Protein AF-A0A356QJW5-F1 (afdb_monomer)

Sequence (101 aa):
KEEWTILNAAGFECDPNRDGTNSDGCVIINFAERKVLIAGMRYAGEMKKAMFSVQNFLLPASDVLPMHCSANVGEDGETCLFFGLSGTGKTTLSADQARFL

Nearest PDB structures (foldseek):
  1xkv-assembly1_B  TM=9.774E-01  e=1.284E-09  Thermus thermophilus HB8
  2pc9-assembly4_D  TM=9.802E-01  e=1.668E-09  Thermus thermophilus HB8
  2pc9-assembly2_B  TM=9.666E-01  e=1.371E-09  Thermus thermophilus HB8
  1xkv-assembly1_A  TM=9.833E-01  e=2.030E-09  Thermus thermophilus HB8
  2pc9-assembly3_C  TM=9.739E-01  e=3.907E-09  Thermus thermophilus HB8

pLDDT: mean 94.15, std 5.76, range [62.19, 98.25]

Foldseek 3Di:
DDDAEEAEALVQFDDCVVRVDPGRWDWDADPVNNYIYTHVHPDPVSVVVSVLVVCCVPQVVVVHHRDPWDWWAAPVRDIDTGDDDPPPCRVVVRPDPRTHD

Mean predicted aligned error: 4.25 Å

Structure (mmCIF, N/CA/C/O backbone):
data_AF-A0A356QJW5-F1
#
_entry.id   AF-A0A356QJW5-F1
#
loop_
_atom_site.group_PDB
_atom_site.id
_atom_site.type_symbol
_atom_site.label_atom_id
_a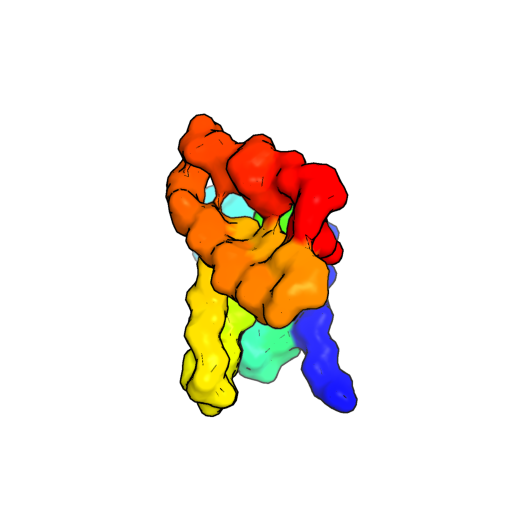tom_site.label_alt_id
_atom_site.label_comp_id
_atom_site.label_asym_id
_atom_site.label_entity_id
_atom_site.label_seq_id
_atom_site.pdbx_PDB_ins_code
_atom_site.Cartn_x
_atom_site.Cartn_y
_atom_site.Cartn_z
_atom_site.occupancy
_atom_site.B_iso_or_equiv
_atom_site.auth_seq_id
_atom_site.auth_comp_id
_atom_site.auth_asym_id
_atom_site.auth_atom_id
_atom_site.pdbx_PDB_model_num
ATOM 1 N N . LYS A 1 1 ? 0.651 -21.701 5.083 1.00 62.19 1 LYS A N 1
ATOM 2 C CA . LYS A 1 1 ? 0.095 -20.445 4.520 1.00 62.19 1 LYS A CA 1
ATOM 3 C C . LYS A 1 1 ? 0.986 -20.065 3.351 1.00 62.19 1 LYS A C 1
ATOM 5 O O . LYS A 1 1 ? 2.188 -20.137 3.543 1.00 62.19 1 LYS A O 1
ATOM 10 N N . GLU A 1 2 ? 0.450 -19.747 2.173 1.00 81.56 2 GLU A N 1
ATOM 11 C CA . GLU A 1 2 ? 1.319 -19.304 1.069 1.00 81.56 2 GLU A CA 1
ATOM 12 C C . GLU A 1 2 ? 1.654 -17.822 1.257 1.00 81.56 2 GLU A C 1
ATOM 14 O O . GLU A 1 2 ? 0.760 -16.998 1.475 1.00 81.56 2 GLU A O 1
ATOM 19 N N . GLU A 1 3 ? 2.944 -17.518 1.224 1.00 92.19 3 GLU A N 1
ATOM 20 C CA . GLU A 1 3 ? 3.506 -16.209 1.537 1.00 92.19 3 GLU A CA 1
ATOM 21 C C . GLU A 1 3 ? 3.591 -15.333 0.284 1.00 92.19 3 GLU A C 1
ATOM 23 O O . GLU A 1 3 ? 3.721 -15.829 -0.835 1.00 92.19 3 GLU A O 1
ATOM 28 N N . TRP A 1 4 ? 3.512 -14.017 0.476 1.00 96.19 4 TRP A N 1
ATOM 29 C CA . TRP A 1 4 ? 3.806 -13.051 -0.579 1.00 96.19 4 TRP A CA 1
ATOM 30 C C . TRP A 1 4 ? 5.302 -12.758 -0.607 1.00 96.19 4 TRP A C 1
ATOM 32 O O . TRP A 1 4 ? 5.903 -12.513 0.436 1.00 96.19 4 TRP A O 1
ATOM 42 N N . THR A 1 5 ? 5.890 -12.731 -1.801 1.00 97.25 5 THR A N 1
ATOM 43 C CA . THR A 1 5 ? 7.307 -12.392 -1.983 1.00 97.25 5 THR A CA 1
ATOM 44 C C . THR A 1 5 ? 7.446 -11.027 -2.644 1.00 97.25 5 THR A C 1
ATOM 46 O O . THR A 1 5 ? 6.871 -10.786 -3.704 1.00 97.25 5 THR A O 1
ATOM 49 N N . ILE A 1 6 ? 8.242 -10.137 -2.049 1.00 97.12 6 ILE A N 1
ATOM 50 C CA . ILE A 1 6 ? 8.611 -8.853 -2.655 1.00 97.12 6 ILE A CA 1
ATOM 51 C C . ILE A 1 6 ? 10.068 -8.933 -3.103 1.00 97.12 6 ILE A C 1
ATOM 53 O O . ILE A 1 6 ? 10.968 -9.100 -2.284 1.00 97.12 6 ILE A O 1
ATOM 57 N N . LEU A 1 7 ? 10.296 -8.786 -4.403 1.00 97.12 7 LEU A N 1
ATOM 58 C CA . LEU A 1 7 ? 11.615 -8.679 -5.010 1.00 97.12 7 LEU A CA 1
ATOM 59 C C . LEU A 1 7 ? 11.909 -7.200 -5.251 1.00 97.12 7 LEU A C 1
ATOM 61 O O . LEU A 1 7 ? 11.267 -6.565 -6.086 1.00 97.12 7 LEU A O 1
ATOM 65 N N . ASN A 1 8 ? 12.869 -6.652 -4.507 1.00 96.94 8 ASN A N 1
ATOM 66 C CA . ASN A 1 8 ? 13.295 -5.265 -4.653 1.00 96.94 8 ASN A CA 1
ATOM 67 C C . ASN A 1 8 ? 14.693 -5.197 -5.283 1.00 96.94 8 ASN A C 1
ATOM 69 O O . ASN A 1 8 ? 15.700 -5.448 -4.623 1.00 96.94 8 ASN A O 1
ATOM 73 N N . ALA A 1 9 ? 14.733 -4.831 -6.560 1.00 96.81 9 ALA A N 1
ATOM 74 C CA . ALA A 1 9 ? 15.927 -4.595 -7.355 1.00 96.81 9 ALA A CA 1
ATOM 75 C C . ALA A 1 9 ? 16.117 -3.087 -7.603 1.00 96.81 9 ALA A C 1
ATOM 77 O O . ALA A 1 9 ? 16.208 -2.636 -8.742 1.00 96.81 9 ALA A O 1
ATOM 78 N N . ALA A 1 10 ? 16.190 -2.287 -6.535 1.00 94.75 10 ALA A N 1
ATOM 79 C CA . ALA A 1 10 ? 16.307 -0.822 -6.601 1.00 94.75 10 ALA A CA 1
ATOM 80 C C . ALA A 1 10 ? 17.497 -0.289 -7.432 1.00 94.75 10 ALA A C 1
ATOM 82 O O . ALA A 1 10 ? 17.497 0.877 -7.825 1.00 94.75 10 ALA A O 1
ATOM 83 N N . GLY A 1 11 ? 18.533 -1.109 -7.644 1.00 95.81 11 GLY A N 1
ATOM 84 C CA . GLY A 1 11 ? 19.703 -0.773 -8.464 1.00 95.81 11 GLY A CA 1
ATOM 85 C C . GLY A 1 11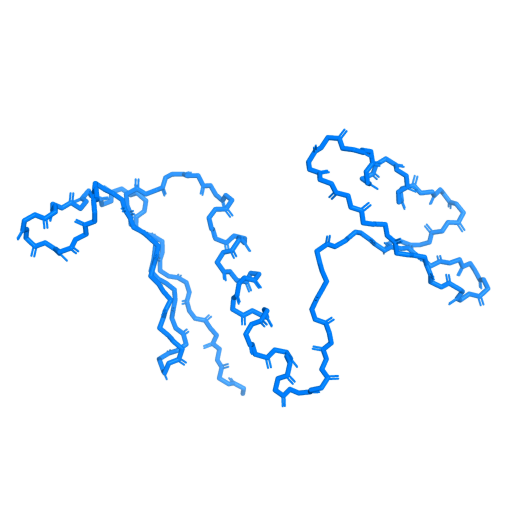 ? 19.618 -1.221 -9.926 1.00 95.81 11 GLY A C 1
ATOM 86 O O . GLY A 1 11 ? 20.521 -0.902 -10.689 1.00 95.81 11 GLY A O 1
ATOM 87 N N . PHE A 1 12 ? 18.585 -1.973 -10.309 1.00 97.06 12 PHE A N 1
ATOM 88 C CA . PHE A 1 12 ? 18.351 -2.362 -11.698 1.00 97.06 12 PHE A CA 1
ATOM 89 C C . PHE A 1 12 ? 17.716 -1.201 -12.457 1.0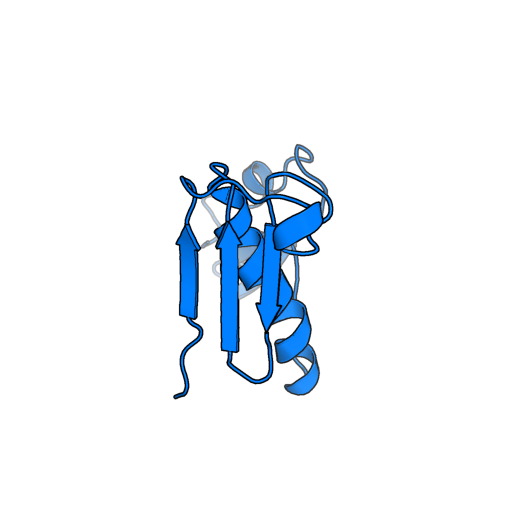0 97.06 12 PHE A C 1
ATOM 91 O O . PHE A 1 12 ? 16.795 -0.595 -11.931 1.00 97.06 12 PHE A O 1
ATOM 98 N N . GLU A 1 13 ? 18.158 -0.927 -13.679 1.00 96.75 13 GLU A N 1
ATOM 99 C CA . GLU A 1 13 ? 17.562 0.088 -14.550 1.00 96.75 13 GLU A CA 1
ATOM 100 C C . GLU A 1 13 ? 16.821 -0.612 -15.690 1.00 96.75 13 GLU A C 1
ATOM 102 O O . GLU A 1 13 ? 17.409 -1.410 -16.434 1.00 96.75 13 GLU A O 1
ATOM 107 N N . CYS A 1 14 ? 15.515 -0.365 -15.786 1.00 97.50 14 CYS A N 1
ATOM 108 C CA . CYS A 1 14 ? 14.708 -0.926 -16.859 1.00 97.50 14 CYS A CA 1
ATOM 109 C C . CYS A 1 14 ? 15.025 -0.219 -18.183 1.00 97.50 14 CYS A C 1
ATOM 111 O O . CYS A 1 14 ? 15.197 0.994 -18.233 1.00 97.50 14 CYS A O 1
ATOM 113 N N . ASP A 1 15 ? 15.055 -0.971 -19.275 1.00 98.00 15 ASP A N 1
ATOM 114 C CA . ASP A 1 15 ? 15.077 -0.413 -20.626 1.00 98.00 15 ASP A CA 1
ATOM 115 C C . ASP A 1 15 ? 13.683 -0.608 -21.237 1.00 98.00 15 ASP A C 1
ATOM 117 O O . ASP A 1 15 ? 13.306 -1.753 -21.502 1.00 98.00 15 ASP A O 1
ATOM 121 N N . PRO A 1 16 ? 12.913 0.469 -21.494 1.00 97.69 16 PRO A N 1
ATOM 122 C CA . PRO A 1 16 ? 11.565 0.376 -22.053 1.00 97.69 16 PRO A CA 1
ATOM 123 C C . PRO A 1 16 ? 11.454 -0.481 -23.320 1.00 97.69 16 PRO A C 1
ATOM 125 O O . PRO A 1 16 ? 10.475 -1.208 -23.485 1.00 97.69 16 PRO A O 1
ATOM 128 N N . ASN A 1 17 ? 12.456 -0.442 -24.204 1.00 97.62 17 ASN A N 1
ATOM 129 C CA . ASN A 1 17 ? 12.425 -1.189 -25.462 1.00 97.62 17 ASN A CA 1
ATOM 130 C C . ASN A 1 17 ? 12.721 -2.681 -25.257 1.00 97.62 17 ASN A C 1
ATOM 132 O O . ASN A 1 17 ? 12.184 -3.516 -25.983 1.00 97.62 17 ASN A O 1
ATOM 136 N N . ARG A 1 18 ? 13.579 -3.020 -24.287 1.00 98.00 18 ARG A N 1
ATOM 137 C CA . ARG A 1 18 ? 13.952 -4.406 -23.956 1.00 98.00 18 ARG A CA 1
ATOM 138 C C . ARG A 1 18 ? 12.921 -5.079 -23.051 1.00 98.00 18 ARG A C 1
ATOM 140 O O . ARG A 1 18 ? 12.570 -6.233 -23.277 1.00 98.00 18 ARG A O 1
ATOM 147 N N . ASP A 1 19 ? 12.477 -4.364 -22.023 1.00 97.56 19 ASP A N 1
ATOM 148 C CA . ASP A 1 19 ? 11.708 -4.902 -20.897 1.00 97.56 19 ASP A CA 1
ATOM 149 C C . ASP A 1 19 ? 10.198 -4.659 -21.041 1.00 97.56 19 ASP A C 1
ATOM 151 O O . ASP A 1 19 ? 9.405 -5.250 -20.308 1.00 97.56 19 ASP A O 1
ATOM 155 N N . GLY A 1 20 ? 9.783 -3.786 -21.968 1.00 97.31 20 GLY A N 1
ATOM 156 C CA . GLY A 1 20 ? 8.377 -3.423 -22.167 1.00 97.31 20 GLY A CA 1
ATOM 157 C C . GLY 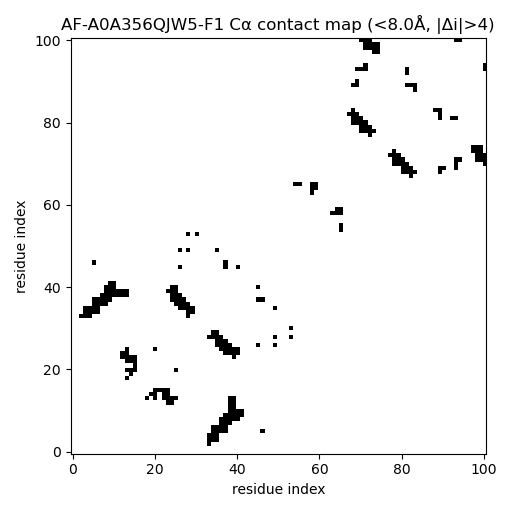A 1 20 ? 7.792 -2.571 -21.036 1.00 97.31 20 GLY A C 1
ATOM 158 O O . GLY A 1 20 ? 6.573 -2.518 -20.865 1.00 97.31 20 GLY A O 1
ATOM 159 N N . THR A 1 21 ? 8.640 -1.929 -20.232 1.00 97.50 21 THR A N 1
ATOM 160 C CA . THR A 1 21 ? 8.229 -0.990 -19.182 1.00 97.50 21 THR A CA 1
ATOM 161 C C . THR A 1 21 ? 7.982 0.406 -19.756 1.00 97.50 21 THR A C 1
ATOM 163 O O . THR A 1 21 ? 8.444 0.745 -20.840 1.00 97.50 21 THR A O 1
ATOM 166 N N . ASN A 1 22 ? 7.252 1.252 -19.023 1.00 96.50 22 ASN A N 1
ATOM 167 C CA . ASN A 1 22 ? 7.001 2.635 -19.449 1.00 96.50 22 ASN A CA 1
ATOM 168 C C . ASN A 1 22 ? 8.206 3.569 -19.215 1.00 96.50 22 ASN A C 1
ATOM 170 O O . ASN A 1 22 ? 8.333 4.592 -19.880 1.00 96.50 22 ASN A O 1
ATOM 174 N N . SER A 1 23 ? 9.067 3.246 -18.247 1.00 96.25 23 SER A N 1
ATOM 175 C CA . SER A 1 23 ? 10.283 4.002 -17.940 1.00 96.25 23 SER A CA 1
ATOM 176 C C . SER A 1 23 ? 11.396 3.077 -17.436 1.00 96.25 23 SER A C 1
ATOM 178 O O . SER A 1 23 ? 11.276 1.849 -17.485 1.00 96.25 23 SER A O 1
ATOM 180 N N . ASP A 1 24 ? 12.457 3.698 -16.932 1.00 96.31 24 ASP A N 1
ATOM 181 C CA . ASP A 1 24 ? 13.591 3.127 -16.200 1.00 96.31 24 ASP A CA 1
ATOM 182 C C . ASP A 1 24 ? 13.244 2.420 -14.874 1.00 96.31 24 ASP A C 1
ATOM 184 O O . ASP A 1 24 ? 14.098 1.745 -14.297 1.00 96.31 24 ASP A O 1
ATOM 188 N N . GLY A 1 25 ? 11.995 2.515 -14.408 1.00 96.81 25 GLY A N 1
ATOM 189 C CA . GLY A 1 25 ? 11.510 1.857 -13.201 1.00 96.81 25 GLY A CA 1
ATOM 190 C C . GLY A 1 25 ? 10.140 1.214 -13.384 1.00 96.81 25 GLY A C 1
ATOM 191 O O . GLY A 1 25 ? 9.345 1.593 -14.247 1.00 96.81 25 GLY A O 1
ATOM 192 N N . CYS A 1 26 ? 9.846 0.207 -12.562 1.00 97.25 26 CYS A N 1
ATOM 193 C CA . CYS A 1 26 ? 8.545 -0.451 -12.556 1.00 97.25 26 CYS A CA 1
ATOM 194 C C . CYS A 1 26 ? 8.166 -1.022 -11.183 1.00 97.25 26 CYS A C 1
ATOM 196 O O . CYS A 1 26 ? 9.014 -1.380 -10.361 1.00 97.25 26 CYS A O 1
ATOM 198 N N . VAL A 1 27 ? 6.853 -1.132 -10.968 1.00 97.69 27 VAL A N 1
ATOM 199 C CA . VAL A 1 27 ? 6.239 -1.910 -9.891 1.00 97.69 27 VAL A CA 1
ATOM 200 C C . VAL A 1 27 ? 5.226 -2.849 -10.538 1.00 97.69 27 VAL A C 1
ATOM 202 O O . VAL A 1 27 ? 4.270 -2.394 -11.163 1.00 97.69 27 VAL A O 1
ATOM 205 N N . ILE A 1 28 ? 5.441 -4.156 -10.417 1.00 97.56 28 ILE A N 1
ATOM 206 C CA . ILE A 1 28 ? 4.609 -5.192 -11.042 1.00 97.56 28 ILE A CA 1
ATOM 207 C C . ILE A 1 28 ? 4.066 -6.104 -9.948 1.00 97.56 28 ILE A C 1
ATOM 209 O O . ILE A 1 28 ? 4.822 -6.591 -9.109 1.00 97.56 28 ILE A O 1
ATOM 213 N N . ILE A 1 29 ? 2.757 -6.358 -9.967 1.00 98.25 29 ILE A N 1
ATOM 214 C CA . ILE A 1 29 ? 2.078 -7.252 -9.023 1.00 98.25 29 ILE A CA 1
ATOM 215 C C . ILE A 1 29 ? 1.551 -8.460 -9.797 1.00 98.25 29 ILE A C 1
ATOM 217 O O . ILE A 1 29 ? 0.702 -8.318 -10.674 1.00 98.25 29 ILE A O 1
ATOM 221 N N . ASN A 1 30 ? 2.034 -9.652 -9.453 1.00 97.69 30 ASN A N 1
ATOM 222 C CA . ASN A 1 30 ? 1.540 -10.917 -9.985 1.00 97.69 30 ASN A CA 1
ATOM 223 C C . ASN A 1 30 ? 0.765 -11.658 -8.887 1.00 97.69 30 ASN A C 1
ATOM 225 O O . ASN A 1 30 ? 1.358 -12.250 -7.985 1.00 97.69 30 ASN A O 1
ATOM 229 N N . PHE A 1 31 ? -0.567 -11.629 -8.971 1.00 96.25 31 PHE A N 1
ATOM 230 C CA . PHE A 1 31 ? -1.448 -12.289 -8.003 1.00 96.25 31 PHE A CA 1
ATOM 231 C C . PHE A 1 31 ? -1.421 -13.815 -8.093 1.00 96.25 31 PHE A C 1
ATOM 233 O O . PHE A 1 31 ? -1.520 -14.472 -7.059 1.00 96.25 31 PHE A O 1
ATOM 240 N N . ALA A 1 32 ? -1.251 -14.375 -9.294 1.00 95.62 32 ALA A N 1
ATOM 241 C CA . ALA A 1 32 ? -1.198 -15.823 -9.490 1.00 95.62 32 ALA A CA 1
ATOM 242 C C . ALA A 1 32 ? 0.038 -16.432 -8.813 1.00 95.62 32 ALA A C 1
ATOM 244 O O . ALA A 1 32 ? -0.053 -17.485 -8.191 1.00 95.62 32 ALA A O 1
ATOM 245 N N . GLU A 1 33 ? 1.176 -15.736 -8.876 1.00 96.81 33 GLU A N 1
ATOM 246 C CA . GLU A 1 33 ? 2.421 -16.169 -8.232 1.00 96.81 33 GLU A CA 1
ATOM 247 C C . GLU A 1 33 ? 2.655 -15.565 -6.840 1.00 96.81 33 GLU A C 1
ATOM 249 O O . GLU A 1 33 ? 3.658 -15.886 -6.206 1.00 96.81 33 GLU A O 1
ATOM 254 N N . ARG A 1 34 ? 1.767 -14.680 -6.365 1.00 97.12 34 ARG A N 1
ATOM 255 C CA . ARG A 1 34 ? 1.905 -13.931 -5.099 1.00 97.12 34 ARG A CA 1
ATOM 256 C C . ARG A 1 34 ? 3.236 -13.180 -4.987 1.00 97.12 34 ARG A C 1
ATOM 258 O O . ARG A 1 34 ? 3.914 -13.207 -3.956 1.00 97.12 34 ARG A O 1
ATOM 265 N N . LYS A 1 35 ? 3.617 -12.497 -6.067 1.00 97.94 35 LYS A N 1
ATOM 266 C CA . LYS A 1 35 ? 4.876 -11.750 -6.160 1.00 97.94 35 LYS A CA 1
ATOM 267 C C . LYS A 1 35 ? 4.648 -10.277 -6.443 1.00 97.94 35 LYS A C 1
ATOM 269 O O . LYS A 1 35 ? 3.749 -9.902 -7.193 1.00 97.94 35 LYS A O 1
ATOM 274 N N . VAL A 1 36 ? 5.531 -9.460 -5.889 1.00 98.19 36 VAL A N 1
ATOM 275 C CA . VAL A 1 36 ? 5.718 -8.062 -6.271 1.00 98.19 36 VAL A CA 1
ATOM 276 C C . VAL A 1 36 ? 7.153 -7.900 -6.757 1.00 98.19 36 VAL A C 1
ATOM 278 O O . VAL A 1 36 ? 8.080 -8.278 -6.045 1.00 98.19 36 VAL A O 1
ATOM 281 N N . LEU A 1 37 ? 7.344 -7.330 -7.944 1.00 97.88 37 LEU A N 1
ATOM 282 C CA . LEU A 1 37 ? 8.647 -6.888 -8.439 1.00 97.88 37 LEU A CA 1
ATOM 283 C C . LEU A 1 37 ? 8.707 -5.364 -8.385 1.00 97.88 37 LEU A C 1
ATOM 285 O O . LEU A 1 37 ? 7.809 -4.693 -8.886 1.00 97.88 37 LEU A O 1
ATOM 289 N N . ILE A 1 38 ? 9.774 -4.836 -7.797 1.00 98.00 38 ILE A N 1
ATOM 290 C CA . ILE A 1 38 ? 10.110 -3.415 -7.790 1.00 98.00 38 ILE A CA 1
ATOM 291 C C . ILE A 1 38 ? 11.510 -3.291 -8.385 1.00 98.00 38 ILE A C 1
ATOM 293 O O . ILE A 1 38 ? 12.460 -3.828 -7.816 1.00 98.00 38 ILE A O 1
ATOM 297 N N . ALA A 1 39 ? 11.645 -2.607 -9.516 1.00 97.81 39 ALA A N 1
ATOM 298 C CA . ALA A 1 39 ? 12.918 -2.397 -10.207 1.00 97.81 39 ALA A CA 1
ATOM 299 C C . ALA A 1 39 ? 13.082 -0.915 -10.569 1.00 97.81 39 ALA A C 1
ATOM 301 O O . ALA A 1 39 ? 12.086 -0.236 -10.802 1.00 97.81 39 ALA A O 1
ATOM 302 N N . GLY A 1 40 ? 14.308 -0.387 -10.543 1.00 96.00 40 GLY A N 1
ATOM 303 C CA . GLY A 1 40 ? 14.598 1.030 -10.841 1.00 96.00 40 GLY A CA 1
ATOM 304 C C . GLY A 1 40 ? 14.145 2.035 -9.785 1.00 96.00 40 GLY A C 1
ATOM 305 O O . GLY A 1 40 ? 14.417 3.226 -9.899 1.00 96.00 40 GLY A O 1
ATOM 306 N N . MET A 1 41 ? 13.492 1.578 -8.713 1.00 93.94 41 MET A N 1
ATOM 307 C CA . MET A 1 41 ? 12.871 2.449 -7.717 1.00 93.94 41 MET A CA 1
ATOM 308 C C . MET A 1 41 ? 13.619 2.399 -6.385 1.00 93.94 41 MET A C 1
ATOM 310 O O . MET A 1 41 ? 13.680 1.366 -5.720 1.00 93.94 41 MET A O 1
ATOM 314 N N . ARG A 1 42 ? 14.142 3.549 -5.943 1.00 91.94 42 ARG A N 1
ATOM 315 C CA . ARG A 1 42 ? 14.841 3.688 -4.646 1.00 91.94 42 ARG A CA 1
ATOM 316 C C . ARG A 1 42 ? 13.935 4.146 -3.505 1.00 91.94 42 ARG A C 1
ATOM 318 O O . ARG A 1 42 ? 14.353 4.176 -2.349 1.00 91.94 42 ARG A O 1
ATOM 325 N N . TYR A 1 43 ? 12.698 4.524 -3.812 1.00 93.62 43 TYR A N 1
ATOM 326 C CA . TYR A 1 43 ? 11.756 5.001 -2.812 1.00 93.62 43 TYR A CA 1
ATOM 327 C C . TYR A 1 43 ? 11.141 3.827 -2.037 1.00 93.62 43 TYR A C 1
ATOM 329 O O . TYR A 1 43 ? 10.348 3.054 -2.566 1.00 93.62 43 TYR A O 1
ATOM 337 N N . ALA A 1 44 ? 11.467 3.711 -0.746 1.00 91.31 44 ALA A N 1
ATOM 338 C CA . ALA A 1 44 ? 10.989 2.611 0.100 1.00 91.31 44 ALA A CA 1
ATOM 339 C C . ALA A 1 44 ? 9.454 2.552 0.242 1.00 91.31 44 ALA A C 1
ATOM 341 O O . ALA A 1 44 ? 8.898 1.496 0.553 1.00 91.31 44 ALA A O 1
ATOM 342 N N . GLY A 1 45 ? 8.756 3.669 0.000 1.00 93.25 45 GLY A N 1
ATOM 343 C CA . GLY A 1 45 ? 7.296 3.714 0.043 1.00 93.25 45 GLY A CA 1
ATOM 344 C C . GLY A 1 45 ? 6.622 2.820 -1.001 1.00 93.25 45 GLY A C 1
ATOM 345 O O . GLY A 1 45 ? 5.493 2.394 -0.756 1.00 93.25 45 GLY A O 1
ATOM 346 N N . GLU A 1 46 ? 7.316 2.455 -2.086 1.00 95.44 46 GLU A N 1
ATOM 347 C CA . GLU A 1 46 ? 6.789 1.537 -3.102 1.00 95.44 46 GLU A CA 1
ATOM 348 C C . GLU A 1 46 ? 6.486 0.152 -2.522 1.00 95.44 46 GLU A C 1
ATOM 350 O O . GLU A 1 46 ? 5.404 -0.384 -2.742 1.00 95.44 46 GLU A O 1
ATOM 355 N N . MET A 1 47 ? 7.369 -0.393 -1.674 1.00 95.00 47 MET A N 1
ATOM 356 C CA . MET A 1 47 ? 7.129 -1.683 -1.005 1.00 95.00 47 MET A CA 1
ATOM 357 C C . MET A 1 47 ? 5.860 -1.638 -0.145 1.00 95.00 47 M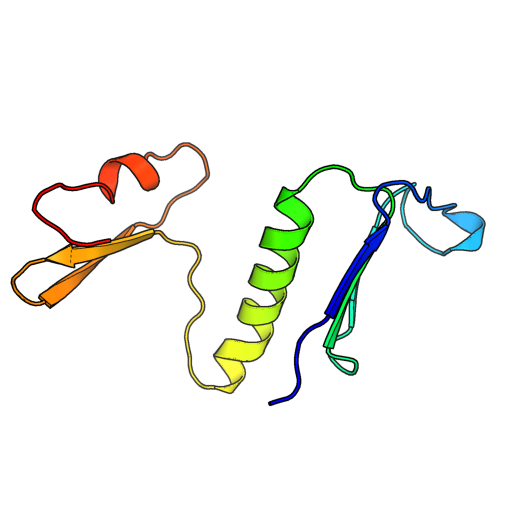ET A C 1
ATOM 359 O O . MET A 1 47 ? 5.011 -2.531 -0.213 1.00 95.00 47 MET A O 1
ATOM 363 N N . LYS A 1 48 ? 5.698 -0.558 0.633 1.00 94.62 48 LYS A N 1
ATOM 364 C CA . LYS A 1 48 ? 4.519 -0.345 1.483 1.00 94.62 48 LYS A CA 1
ATOM 365 C C . LYS A 1 48 ? 3.244 -0.251 0.645 1.00 94.62 48 LYS A C 1
ATOM 367 O O . LYS A 1 48 ? 2.234 -0.865 0.988 1.00 94.62 48 LYS A O 1
ATOM 372 N N . LYS A 1 49 ? 3.259 0.545 -0.426 1.00 95.56 49 LYS A N 1
ATOM 373 C CA . LYS A 1 49 ? 2.076 0.7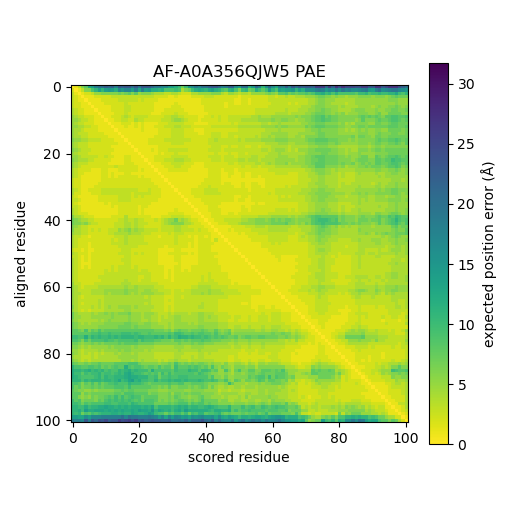90 -1.260 1.00 95.56 49 LYS A CA 1
ATOM 374 C C . L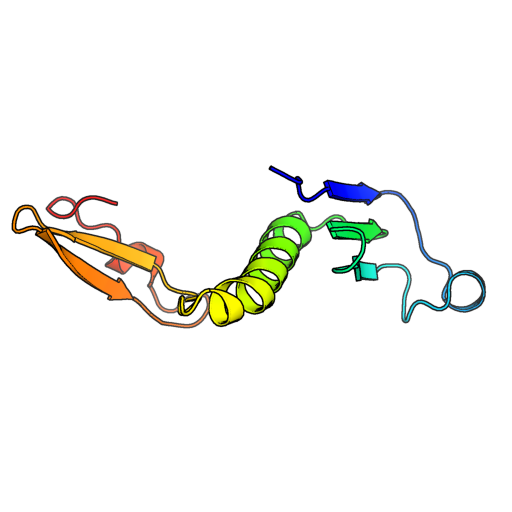YS A 1 49 ? 1.718 -0.400 -2.145 1.00 95.56 49 LYS A C 1
ATOM 376 O O . LYS A 1 49 ? 0.526 -0.656 -2.314 1.00 95.56 49 LYS A O 1
ATOM 381 N N . ALA A 1 50 ? 2.694 -1.176 -2.607 1.00 97.00 50 ALA A N 1
ATOM 382 C CA . ALA A 1 50 ? 2.445 -2.416 -3.331 1.00 97.00 50 ALA A CA 1
ATOM 383 C C . ALA A 1 50 ? 1.699 -3.432 -2.455 1.00 97.00 50 ALA A C 1
ATOM 385 O O . ALA A 1 50 ? 0.632 -3.902 -2.844 1.00 97.00 50 ALA A O 1
ATOM 386 N N . MET A 1 51 ? 2.166 -3.693 -1.227 1.00 96.38 51 MET A N 1
ATOM 387 C CA . MET A 1 51 ? 1.458 -4.617 -0.328 1.00 96.38 51 MET A CA 1
ATOM 388 C C . MET A 1 51 ? 0.110 -4.090 0.150 1.00 96.38 51 MET A C 1
ATOM 390 O O . MET A 1 51 ? -0.824 -4.870 0.337 1.00 96.38 51 MET A O 1
ATOM 394 N N . PHE A 1 52 ? -0.028 -2.774 0.319 1.00 96.88 52 PHE A N 1
ATOM 395 C CA . PHE A 1 52 ? -1.340 -2.186 0.557 1.00 96.88 52 PHE A CA 1
ATOM 396 C C . PHE A 1 52 ? -2.287 -2.458 -0.622 1.00 96.88 52 PHE A C 1
ATOM 398 O O . PHE A 1 52 ? -3.422 -2.869 -0.408 1.00 96.88 52 PHE A O 1
ATOM 405 N N . SER A 1 53 ? -1.820 -2.310 -1.863 1.00 97.69 53 SER A N 1
ATOM 406 C CA . SER A 1 53 ? -2.611 -2.594 -3.071 1.00 97.69 53 SER A CA 1
ATOM 407 C C . SER A 1 53 ? -2.992 -4.073 -3.178 1.00 97.69 53 SER A C 1
ATOM 409 O O . SER A 1 53 ? -4.143 -4.387 -3.467 1.00 97.69 53 SER A O 1
ATOM 411 N N . VAL A 1 54 ? -2.067 -4.981 -2.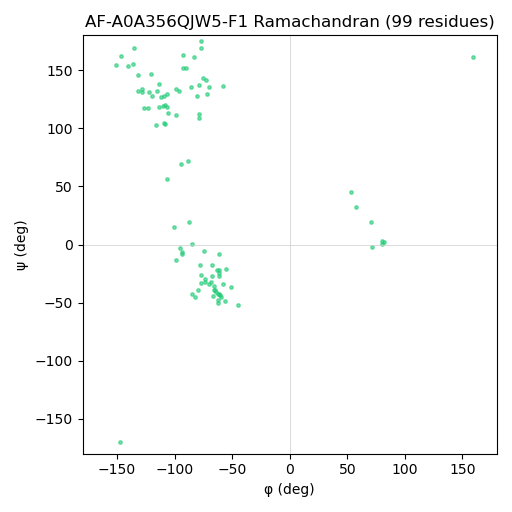847 1.00 97.38 54 VAL A N 1
ATOM 412 C CA . VAL A 1 54 ? -2.342 -6.424 -2.751 1.00 97.38 54 VAL A CA 1
ATOM 413 C C . VAL A 1 54 ? -3.482 -6.707 -1.770 1.00 97.38 54 VAL A C 1
ATOM 415 O O . VAL A 1 54 ? -4.429 -7.412 -2.112 1.00 97.38 54 VAL A O 1
ATOM 418 N N . GLN A 1 55 ? -3.433 -6.133 -0.565 1.00 96.69 55 GLN A N 1
ATOM 419 C CA . GLN A 1 55 ? -4.494 -6.323 0.427 1.00 96.69 55 GLN A CA 1
ATOM 420 C C . GLN A 1 55 ? -5.826 -5.714 -0.016 1.00 96.69 55 GLN A C 1
ATOM 422 O O . GLN A 1 55 ? -6.867 -6.316 0.229 1.00 96.69 55 GLN A O 1
ATOM 427 N N . ASN A 1 56 ? -5.803 -4.577 -0.719 1.00 97.56 56 ASN A N 1
ATOM 428 C CA . ASN A 1 56 ? -7.023 -3.991 -1.275 1.00 97.56 56 ASN A CA 1
ATOM 429 C C . ASN A 1 56 ? -7.719 -4.906 -2.292 1.00 97.56 56 ASN A C 1
ATOM 431 O O . ASN A 1 56 ? -8.930 -4.817 -2.444 1.00 97.56 56 ASN A O 1
ATOM 435 N N . PHE A 1 57 ? -6.976 -5.786 -2.965 1.00 96.50 57 PHE A N 1
ATOM 436 C CA . PHE A 1 57 ? -7.543 -6.773 -3.881 1.00 96.50 57 PHE A CA 1
ATOM 437 C C . PHE A 1 57 ? -8.011 -8.051 -3.166 1.00 96.50 57 PHE A C 1
ATOM 439 O O . PHE A 1 57 ? -9.080 -8.570 -3.470 1.00 96.50 57 PHE A O 1
ATOM 446 N N . LEU A 1 58 ? -7.229 -8.564 -2.209 1.00 95.69 58 LEU A N 1
ATOM 447 C CA . LEU A 1 58 ? -7.509 -9.854 -1.563 1.00 95.69 58 LEU A CA 1
ATOM 448 C C . LEU A 1 58 ? -8.582 -9.788 -0.468 1.00 95.69 58 LEU A C 1
ATOM 450 O O . LEU A 1 58 ? -9.374 -10.719 -0.334 1.00 95.69 58 LEU A O 1
ATOM 454 N N . LEU A 1 59 ? -8.595 -8.723 0.338 1.00 96.94 59 LEU A N 1
ATOM 455 C CA . LEU A 1 59 ? -9.487 -8.616 1.498 1.00 96.94 59 LEU A CA 1
ATOM 456 C C . LEU A 1 59 ? -10.978 -8.570 1.124 1.00 96.94 59 LEU A C 1
ATOM 458 O O . LEU A 1 59 ? -11.745 -9.273 1.783 1.00 96.94 59 LEU A O 1
ATOM 462 N N . PRO A 1 60 ? -11.407 -7.876 0.048 1.00 97.88 60 PRO A N 1
ATOM 463 C CA . PRO A 1 60 ? -12.806 -7.907 -0.375 1.00 97.88 60 PRO A CA 1
ATOM 464 C C . PRO A 1 60 ? -13.332 -9.312 -0.688 1.00 97.88 60 PRO A C 1
ATOM 466 O O . PRO A 1 60 ? -14.483 -9.612 -0.393 1.00 97.88 60 PRO A O 1
ATOM 469 N N . ALA A 1 61 ? -12.496 -10.212 -1.220 1.00 96.19 61 ALA A N 1
ATOM 470 C CA . ALA A 1 61 ? -12.891 -11.603 -1.465 1.00 96.19 61 ALA A CA 1
ATOM 471 C C . ALA A 1 61 ? -13.143 -12.397 -0.168 1.00 96.19 61 ALA A C 1
ATOM 473 O O . ALA A 1 61 ? -13.777 -13.448 -0.201 1.00 96.19 61 ALA A O 1
ATOM 474 N N . SER A 1 62 ? -12.646 -11.895 0.966 1.00 96.25 62 SER A N 1
ATOM 475 C CA . SER A 1 62 ? -12.898 -12.429 2.309 1.00 96.25 62 SER A CA 1
ATOM 476 C C . SER A 1 62 ? -13.967 -11.633 3.071 1.00 96.25 62 SER A C 1
ATOM 478 O O . SER A 1 62 ? -14.044 -11.769 4.287 1.00 96.25 62 SER A O 1
ATOM 480 N N . ASP A 1 63 ? -14.748 -10.789 2.383 1.00 97.50 63 ASP A N 1
ATOM 481 C CA . ASP A 1 63 ? -15.754 -9.889 2.972 1.00 97.50 63 ASP A CA 1
ATOM 482 C C . ASP A 1 63 ? -15.176 -8.913 4.021 1.00 97.50 63 ASP A C 1
ATOM 484 O O . ASP A 1 63 ? -15.814 -8.539 5.003 1.00 97.50 63 ASP A O 1
ATOM 488 N N . VAL A 1 64 ? -13.919 -8.496 3.823 1.00 98.06 64 VAL A N 1
ATOM 489 C CA . VAL A 1 64 ? -13.232 -7.515 4.675 1.00 98.06 64 VAL A CA 1
ATOM 490 C C . VAL A 1 64 ? -13.011 -6.228 3.889 1.00 98.06 64 VAL A C 1
ATOM 492 O O . VAL A 1 64 ? -12.409 -6.252 2.816 1.00 98.06 64 VAL A O 1
ATOM 495 N N . LEU A 1 65 ? -13.442 -5.088 4.443 1.00 97.44 65 LEU A N 1
ATOM 496 C CA . LEU A 1 65 ? -13.211 -3.762 3.864 1.00 97.44 65 LEU A CA 1
ATOM 497 C C . LEU A 1 65 ? -11.774 -3.280 4.154 1.00 97.44 65 LEU A C 1
ATOM 499 O O . LEU A 1 65 ? -11.470 -2.925 5.296 1.00 97.44 65 LEU A O 1
ATOM 503 N N . PRO A 1 66 ? -10.876 -3.212 3.154 1.00 97.38 66 PRO A N 1
ATOM 504 C CA . PRO A 1 66 ? -9.570 -2.585 3.321 1.00 97.38 66 PRO A CA 1
ATOM 505 C C . PRO A 1 66 ? -9.720 -1.062 3.461 1.00 97.38 66 PRO A C 1
ATOM 507 O O . PRO A 1 66 ? -10.446 -0.423 2.700 1.00 97.38 66 PRO A O 1
ATOM 510 N N . MET A 1 67 ? -9.010 -0.450 4.415 1.00 96.31 67 MET A N 1
ATOM 511 C CA . MET A 1 67 ? -9.119 0.989 4.689 1.00 96.31 67 MET A CA 1
ATOM 512 C C . MET A 1 67 ? -7.750 1.672 4.702 1.00 96.31 67 MET A C 1
ATOM 514 O O . MET A 1 67 ? -6.801 1.200 5.324 1.00 96.31 67 MET A O 1
ATOM 518 N N . HIS A 1 68 ? -7.646 2.823 4.029 1.00 95.12 68 HIS A N 1
ATOM 519 C CA . HIS A 1 68 ? -6.481 3.711 4.114 1.00 95.12 68 HIS A CA 1
ATOM 520 C C . HIS A 1 68 ? -6.722 4.803 5.168 1.00 95.12 68 HIS A C 1
ATOM 522 O O . HIS A 1 68 ? -6.888 5.980 4.842 1.00 95.12 68 HIS A O 1
ATOM 528 N N . CYS A 1 69 ? -6.757 4.407 6.436 1.00 94.50 69 CYS A N 1
ATOM 529 C CA . CYS A 1 69 ? -6.980 5.296 7.575 1.00 94.50 69 CYS A CA 1
ATOM 530 C C . CYS A 1 69 ? -5.992 4.986 8.708 1.00 94.50 69 CYS A C 1
ATOM 532 O O . CYS A 1 69 ? -5.282 3.981 8.664 1.00 94.50 69 CYS A O 1
ATOM 534 N N . SER A 1 70 ? -5.927 5.860 9.711 1.00 93.69 70 SER A N 1
ATOM 535 C CA . SER A 1 70 ? -5.465 5.461 11.046 1.00 93.69 70 SER A CA 1
ATOM 536 C C . SER A 1 70 ? -6.665 5.055 11.903 1.00 93.69 70 SER A C 1
ATOM 538 O O . SER A 1 70 ? -7.811 5.360 11.560 1.00 93.69 70 SER A O 1
ATOM 540 N N . ALA A 1 71 ? -6.402 4.343 12.993 1.00 94.81 71 ALA A N 1
ATOM 541 C CA . ALA A 1 71 ? -7.400 3.925 13.966 1.00 94.81 71 ALA A CA 1
ATOM 542 C C . ALA A 1 71 ? -6.816 4.044 15.378 1.00 94.81 71 ALA A C 1
ATOM 544 O O . ALA A 1 71 ? -5.598 3.968 15.532 1.00 94.81 71 ALA A O 1
ATOM 545 N N . ASN A 1 72 ? -7.670 4.238 16.379 1.00 95.12 72 ASN A N 1
ATOM 546 C CA . ASN A 1 72 ? -7.320 4.095 17.794 1.00 95.12 72 ASN A CA 1
ATOM 547 C C . ASN A 1 72 ? -8.528 3.577 18.594 1.00 95.12 72 ASN A C 1
ATOM 549 O O . ASN A 1 72 ? -9.672 3.658 18.131 1.00 95.12 72 ASN A O 1
ATOM 553 N N . VAL A 1 73 ? -8.280 3.056 19.795 1.00 96.19 73 VAL A N 1
ATOM 554 C CA . VAL A 1 73 ? -9.296 2.417 20.645 1.00 96.19 73 VAL A CA 1
ATOM 555 C C . VAL A 1 73 ? -9.270 3.025 22.046 1.00 96.19 73 VAL A C 1
ATOM 557 O O . VAL A 1 73 ? -8.202 3.186 22.626 1.00 96.19 73 VAL A O 1
ATOM 560 N N . GLY A 1 74 ? -10.430 3.401 22.583 1.00 93.69 74 GLY A N 1
ATOM 561 C CA . GLY A 1 74 ? -10.546 3.905 23.957 1.00 93.69 74 GLY A CA 1
ATOM 562 C C . GLY A 1 74 ? -10.482 2.786 24.998 1.00 93.69 74 GLY A C 1
ATOM 563 O O . GLY A 1 74 ? -10.580 1.608 24.661 1.00 93.69 74 GLY A O 1
ATOM 564 N N . GLU A 1 75 ? -10.351 3.135 26.280 1.00 91.75 75 GLU A N 1
ATOM 565 C CA . GLU A 1 75 ? -10.445 2.155 27.382 1.00 91.75 75 GLU A CA 1
ATOM 566 C C . GLU A 1 75 ? -11.817 1.462 27.454 1.00 91.75 75 GLU A C 1
ATOM 568 O O . GLU A 1 75 ? -11.929 0.336 27.934 1.00 91.75 75 GLU A O 1
ATOM 573 N N . ASP A 1 76 ? -12.852 2.116 26.930 1.00 92.81 76 ASP A N 1
ATOM 574 C CA . ASP A 1 76 ? -14.208 1.590 26.750 1.00 92.81 76 ASP A CA 1
ATOM 575 C C . ASP A 1 76 ? -14.340 0.592 25.583 1.00 92.81 76 ASP A C 1
ATOM 577 O O . ASP A 1 76 ? -15.392 -0.023 25.408 1.00 92.81 76 ASP A O 1
ATOM 581 N N . GLY A 1 77 ? -13.278 0.401 24.794 1.00 92.38 77 GLY A N 1
ATOM 582 C CA . GLY A 1 77 ? -13.265 -0.461 23.615 1.00 92.38 77 GLY A CA 1
ATOM 583 C C . GLY A 1 77 ? -13.840 0.188 22.353 1.00 92.38 77 GLY A C 1
ATOM 584 O O . GLY A 1 77 ? -13.879 -0.461 21.304 1.00 92.38 77 GLY A O 1
ATOM 585 N N . GLU A 1 78 ? -14.258 1.456 22.398 1.00 95.19 78 GLU A N 1
ATOM 586 C CA . GLU A 1 78 ? -14.780 2.139 21.217 1.00 95.19 78 GLU A CA 1
ATOM 587 C C . GLU A 1 78 ? -13.653 2.440 20.228 1.00 95.19 78 GLU A C 1
ATOM 589 O O . GLU A 1 78 ? -12.632 3.032 20.584 1.00 95.19 78 GLU A O 1
ATOM 594 N N . THR A 1 79 ? -13.837 2.065 18.960 1.00 95.25 79 THR A N 1
AT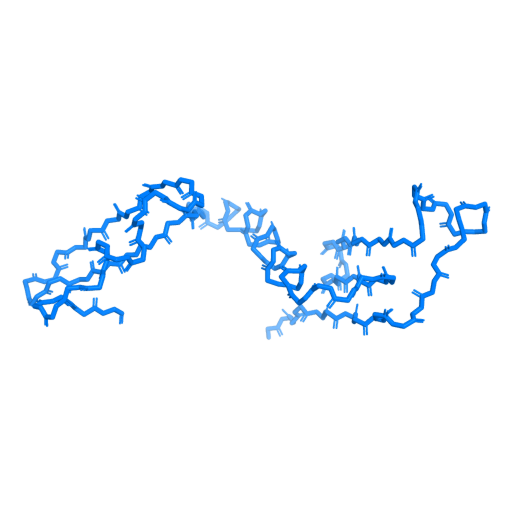OM 595 C CA . THR A 1 79 ? -12.857 2.301 17.889 1.00 95.25 79 THR A CA 1
ATOM 596 C C . THR A 1 79 ? -13.204 3.563 17.107 1.00 95.25 79 THR A C 1
ATOM 598 O O . THR A 1 79 ? -14.333 3.720 16.649 1.00 95.25 79 THR A O 1
ATOM 601 N N . CYS A 1 80 ? -12.217 4.430 16.881 1.00 95.81 80 CYS A N 1
ATOM 602 C CA . CYS A 1 80 ? -12.351 5.597 16.012 1.00 95.81 80 CYS A CA 1
ATOM 603 C C . CYS A 1 80 ? -11.454 5.450 14.778 1.00 95.81 80 CYS A C 1
ATOM 605 O O . CYS A 1 80 ? -10.306 5.017 14.890 1.00 95.81 80 CYS A O 1
ATOM 607 N N . LEU A 1 81 ? -11.975 5.815 13.603 1.00 96.19 81 LEU A N 1
ATOM 608 C CA . LEU A 1 81 ? -11.277 5.735 12.319 1.00 96.19 81 LEU A CA 1
ATOM 609 C C . LEU A 1 81 ? -11.060 7.134 11.741 1.00 96.19 81 LEU A C 1
ATOM 611 O O . LEU A 1 81 ? -11.992 7.929 11.633 1.00 96.19 81 LEU A O 1
ATOM 615 N N . PHE A 1 82 ? -9.836 7.413 11.296 1.00 95.56 82 PHE A N 1
ATOM 616 C CA . PHE A 1 82 ? -9.432 8.729 10.805 1.00 95.56 82 PHE A CA 1
ATOM 617 C C . PHE A 1 82 ? -9.050 8.653 9.327 1.00 95.56 82 PHE A C 1
ATOM 619 O O . PHE A 1 82 ? -7.953 8.214 8.959 1.00 95.56 82 PHE A O 1
ATOM 626 N N . PHE A 1 83 ? -9.952 9.106 8.460 1.00 95.50 83 PHE A N 1
ATOM 627 C CA . PHE A 1 83 ? -9.711 9.214 7.022 1.00 95.50 83 PHE A CA 1
ATOM 628 C C . PHE A 1 83 ? -9.197 10.603 6.644 1.00 95.50 83 PHE A C 1
ATOM 630 O O . PHE A 1 83 ? -9.481 11.601 7.299 1.00 95.50 83 PHE A O 1
ATOM 637 N N . GLY A 1 84 ? -8.423 10.674 5.563 1.00 92.50 84 GLY A N 1
ATOM 638 C CA . GLY A 1 84 ? -7.869 11.933 5.072 1.00 92.50 84 GLY A CA 1
ATOM 639 C C . GLY A 1 84 ? -6.653 11.743 4.172 1.00 92.50 84 GLY A C 1
ATOM 640 O O . GLY A 1 84 ? -5.994 10.699 4.185 1.00 92.50 84 GLY A O 1
ATOM 641 N N . LEU A 1 85 ? -6.320 12.765 3.390 1.00 91.00 85 LEU A N 1
ATOM 642 C CA . LEU A 1 85 ? -5.162 12.755 2.494 1.00 91.00 85 LEU A CA 1
ATOM 643 C C . LEU A 1 85 ? -3.843 12.983 3.250 1.00 91.00 85 LEU A C 1
ATOM 645 O O . LEU A 1 85 ? -3.809 13.157 4.471 1.00 91.00 85 LEU A O 1
ATOM 649 N N . SER A 1 86 ? -2.715 12.899 2.544 1.00 81.38 86 SER A N 1
ATOM 650 C CA . SER A 1 86 ? -1.420 13.242 3.143 1.00 81.38 86 SER A CA 1
ATOM 651 C C . SER A 1 86 ? -1.444 14.688 3.649 1.00 81.38 86 SER A C 1
ATOM 653 O O . SER A 1 86 ? -1.976 15.563 2.974 1.00 81.38 86 SER A O 1
ATOM 655 N N . GLY A 1 87 ? -0.911 14.930 4.848 1.00 85.75 87 GLY A N 1
ATOM 656 C CA . GLY A 1 87 ? -0.875 16.267 5.451 1.00 85.75 87 GLY A CA 1
ATOM 657 C C . GLY A 1 87 ? -2.172 16.744 6.120 1.00 85.75 87 GLY A C 1
ATOM 658 O O . GLY A 1 87 ? -2.172 17.824 6.691 1.00 85.75 87 GLY A O 1
ATOM 659 N N . THR A 1 88 ? -3.256 15.958 6.140 1.00 90.94 88 THR A N 1
ATOM 660 C CA . THR A 1 88 ? -4.537 16.376 6.759 1.00 90.94 88 THR A CA 1
ATOM 661 C C . THR A 1 88 ? -4.644 16.071 8.262 1.00 90.94 88 THR A C 1
ATOM 663 O O . THR A 1 88 ? -5.743 15.949 8.789 1.00 90.94 88 THR A O 1
ATOM 666 N N . GLY A 1 89 ? -3.522 15.854 8.954 1.00 90.31 89 GLY A N 1
ATOM 667 C CA . GLY A 1 89 ? -3.506 15.658 10.410 1.00 90.31 89 GLY A CA 1
ATOM 668 C C . GLY A 1 89 ? -3.879 14.263 10.932 1.00 90.31 89 GLY A C 1
ATOM 669 O O . GLY A 1 89 ? -3.856 14.083 12.142 1.00 90.31 89 GLY A O 1
ATOM 670 N N . LYS A 1 90 ? -4.152 13.259 10.076 1.00 93.44 90 LYS A N 1
ATOM 671 C CA . LYS A 1 90 ? -4.515 11.884 10.509 1.00 93.44 90 LYS A CA 1
ATOM 672 C C . LYS A 1 90 ? -3.632 11.341 11.637 1.00 93.44 90 LYS A C 1
ATOM 674 O O . LYS A 1 90 ? -4.152 10.908 12.652 1.00 93.44 90 LYS A O 1
ATOM 679 N N . THR A 1 91 ? -2.310 11.385 11.454 1.00 88.50 91 THR A N 1
ATOM 680 C CA . THR A 1 91 ? -1.336 10.862 12.424 1.00 88.50 91 THR A CA 1
ATOM 681 C C . THR A 1 91 ? -1.402 11.602 13.754 1.00 88.50 91 THR A C 1
ATOM 683 O O . THR A 1 91 ? -1.353 10.975 14.803 1.00 88.50 91 THR A O 1
ATOM 686 N N . THR A 1 92 ? -1.524 12.930 13.703 1.00 91.31 92 THR A N 1
ATOM 687 C CA . THR A 1 92 ? -1.607 13.776 14.896 1.00 91.31 92 THR A CA 1
ATOM 688 C C . THR A 1 92 ? -2.902 13.521 15.656 1.00 91.31 92 THR A C 1
ATOM 690 O O . THR A 1 92 ? -2.867 13.374 16.868 1.00 91.31 92 THR A O 1
ATOM 693 N N . LEU A 1 93 ? -4.031 13.422 14.952 1.00 90.38 93 LEU A N 1
ATOM 694 C CA . LEU A 1 93 ? -5.348 13.236 15.564 1.00 90.38 93 LEU A CA 1
ATOM 695 C C . LEU A 1 93 ? -5.564 11.821 16.113 1.00 90.38 93 LEU A C 1
ATOM 697 O O . LEU A 1 93 ? -6.292 11.659 17.083 1.00 90.38 93 LEU A O 1
ATOM 701 N N . SER A 1 94 ? -4.939 10.799 15.520 1.00 90.75 94 SER A N 1
ATOM 702 C CA . SER A 1 94 ? -5.040 9.431 16.039 1.00 90.75 94 SER A CA 1
ATOM 703 C C . SER A 1 94 ? -4.145 9.167 17.254 1.00 90.75 94 SER A C 1
ATOM 705 O O . SER A 1 94 ? -4.370 8.186 17.956 1.00 90.75 94 SER A O 1
ATOM 707 N N . ALA A 1 95 ? -3.134 10.007 17.501 1.00 90.69 95 ALA A N 1
ATOM 708 C CA . ALA A 1 95 ? -2.177 9.851 18.595 1.00 90.69 95 ALA A CA 1
ATOM 709 C C . ALA A 1 95 ? -2.673 10.538 19.881 1.00 90.69 95 ALA A C 1
ATOM 711 O O . ALA A 1 95 ? -2.161 11.581 20.285 1.00 90.69 95 ALA A O 1
ATOM 712 N N . ASP A 1 96 ? -3.684 9.944 20.508 1.00 89.38 96 ASP A N 1
ATOM 713 C CA . ASP A 1 96 ? -4.258 10.394 21.779 1.00 89.38 96 ASP A CA 1
ATOM 714 C C . ASP A 1 96 ? -3.690 9.554 22.937 1.00 89.38 96 ASP A C 1
ATOM 716 O O . ASP A 1 96 ? -3.620 8.336 22.832 1.00 89.38 96 ASP A O 1
ATOM 720 N N . GLN A 1 97 ? -3.273 10.178 24.042 1.00 88.06 97 GLN A N 1
ATOM 721 C CA . GLN A 1 97 ? -2.728 9.459 25.204 1.00 88.06 97 GLN A CA 1
ATOM 722 C C . GLN A 1 97 ? -3.773 8.608 25.935 1.00 88.06 97 GLN A C 1
ATOM 724 O O . GLN A 1 97 ? -3.409 7.622 26.569 1.00 88.06 97 GLN A O 1
ATOM 729 N N . ALA A 1 98 ? -5.050 8.986 25.858 1.00 87.94 98 ALA A N 1
ATOM 730 C CA . ALA A 1 98 ? -6.151 8.259 26.483 1.00 87.94 98 ALA A CA 1
ATOM 731 C C . ALA A 1 98 ? -6.683 7.112 25.603 1.00 87.94 98 ALA A C 1
ATOM 733 O O . ALA A 1 98 ? -7.654 6.452 25.972 1.00 87.94 98 ALA A O 1
ATOM 734 N N . ARG A 1 99 ? -6.102 6.897 24.412 1.00 90.31 99 ARG A N 1
ATOM 735 C CA . ARG A 1 99 ? -6.561 5.893 23.445 1.00 90.31 99 ARG A CA 1
ATOM 736 C C . ARG A 1 99 ? -5.381 5.064 22.941 1.00 90.31 99 ARG A C 1
ATOM 738 O O . ARG A 1 99 ? -4.351 5.594 22.542 1.00 90.31 99 ARG A O 1
ATOM 745 N N . PHE A 1 100 ? -5.530 3.747 22.942 1.00 81.00 100 PHE A N 1
ATOM 746 C CA . PHE A 1 100 ? -4.504 2.814 22.490 1.00 81.00 100 PHE A CA 1
ATOM 747 C C . PHE A 1 100 ? -4.405 2.803 20.956 1.00 81.00 100 PHE A C 1
ATOM 749 O O . PHE A 1 100 ? -5.418 2.928 20.258 1.00 81.00 100 PHE A O 1
ATOM 756 N N . LEU A 1 101 ? -3.175 2.659 20.448 1.00 62.84 101 LEU A N 1
ATOM 757 C CA . LEU A 1 101 ? -2.830 2.535 19.024 1.00 62.84 101 LEU A CA 1
ATOM 758 C C . LEU A 1 101 ? -2.583 1.076 18.634 1.00 62.84 101 LEU A C 1
ATOM 760 O O . LEU A 1 101 ? -1.899 0.374 19.414 1.00 62.84 101 LEU A O 1
#

Secondary structure (DSSP, 8-state):
-PPPEEEEETT----HHHH--SSS-EEEEETTTTEEEEES---THHHHHHHHHHHHHHTGGGT-----SEEEEETT--EEEE---TTSSHHHHH--TTEE-

Solvent-accessible surface area (backbone atoms only — not comparable to full-atom values): 6143 Å² total; per-residue (Å²): 130,92,72,75,47,77,47,77,40,42,86,43,74,46,47,36,89,83,70,70,41,94,38,46,42,51,76,46,78,41,75,92,77,34,35,34,44,34,30,35,51,79,61,71,64,53,64,58,51,50,55,50,53,51,44,57,61,54,32,54,81,70,78,37,86,69,74,86,54,47,56,27,29,36,91,86,66,54,74,49,78,37,73,66,63,92,89,65,49,44,74,66,72,45,66,42,94,79,31,52,116

Radius of gyration: 17.88 Å; Cα contacts (8 Å, |Δi|>4): 142; chains: 1; bounding box: 36×37×53 Å